Protein AF-A0AA51EC64-F1 (afdb_monomer_lite)

Foldseek 3Di:
DDPPPVVVDPDLFDAPDPVVPHGDDQVVCCVPVVDSRSNVVVVVCVVPNDDDDDPVNVVVVVVVVVVVVVVVCVVPDDDPVD

Organism: NCBI:txid2839197

Sequence (82 aa):
REKDIDEVLQTHTVFTNVSKGQVAKKEDLIKVFGKDDQTEICKEILEKGELQVSDKERHSQIDSLFKDIATTVADKCVNPET

Secondary structure (DSSP, 8-state):
----HHHH-S-S--EEETTTTEEPPHHHHHHHHS---HHHHHHHHHHHS-----HHHHHHHHHHHHHHHHHHHHHHPPPTT-

Structure (mmCIF, N/CA/C/O backbone):
data_AF-A0AA51EC64-F1
#
_entry.id   AF-A0AA51EC64-F1
#
loop_
_atom_site.group_PDB
_atom_site.id
_atom_site.type_symbol
_atom_site.label_atom_id
_atom_site.label_alt_id
_atom_site.label_comp_id
_atom_site.label_asym_id
_atom_site.label_entity_id
_atom_site.label_seq_id
_atom_site.pdbx_PDB_ins_code
_atom_site.Cartn_x
_atom_site.Cartn_y
_atom_site.Cartn_z
_atom_site.occupancy
_atom_site.B_iso_or_equiv
_atom_site.auth_seq_id
_atom_site.auth_comp_id
_atom_site.auth_asym_id
_atom_site.auth_atom_id
_atom_site.pdbx_PDB_model_num
ATOM 1 N N . ARG A 1 1 ? -8.458 -14.494 -9.006 1.00 46.91 1 ARG A N 1
ATOM 2 C CA . ARG A 1 1 ? -8.984 -13.514 -8.031 1.00 46.91 1 ARG A CA 1
ATOM 3 C C . ARG A 1 1 ? -8.730 -14.129 -6.670 1.00 46.91 1 ARG A C 1
ATOM 5 O O . ARG A 1 1 ? -9.569 -14.913 -6.234 1.00 46.91 1 ARG A O 1
ATOM 12 N N . GLU A 1 2 ? -7.540 -13.917 -6.104 1.00 50.00 2 GLU A N 1
ATOM 13 C CA . GLU A 1 2 ? -7.259 -14.357 -4.736 1.00 50.00 2 GLU A CA 1
ATOM 14 C C . GLU A 1 2 ? -8.326 -13.781 -3.801 1.00 50.00 2 GLU A C 1
ATOM 16 O O . GLU A 1 2 ? -8.675 -12.605 -3.891 1.00 50.00 2 GLU A O 1
ATOM 21 N N . LYS A 1 3 ? -8.941 -14.653 -2.999 1.00 55.81 3 LYS A N 1
ATOM 22 C CA . LYS A 1 3 ? -10.007 -14.288 -2.055 1.00 55.81 3 LYS A CA 1
ATOM 23 C C . LYS A 1 3 ? -9.475 -14.088 -0.637 1.00 55.81 3 LYS A C 1
ATOM 25 O O . LYS A 1 3 ? -10.226 -13.606 0.208 1.00 55.81 3 LYS A O 1
ATOM 30 N N . ASP A 1 4 ? -8.211 -14.427 -0.401 1.00 68.81 4 ASP A N 1
ATOM 31 C CA . ASP A 1 4 ? -7.577 -14.306 0.902 1.00 68.81 4 ASP A CA 1
ATOM 32 C C . ASP A 1 4 ? -6.962 -12.919 1.047 1.00 68.81 4 ASP A C 1
ATOM 34 O O . ASP A 1 4 ? -5.844 -12.629 0.634 1.00 68.81 4 ASP A O 1
ATOM 38 N N . ILE A 1 5 ? -7.767 -12.045 1.640 1.00 74.38 5 ILE A N 1
ATOM 39 C CA . ILE A 1 5 ? -7.382 -10.726 2.143 1.00 74.38 5 ILE A CA 1
ATOM 40 C C . ILE A 1 5 ? -6.169 -10.811 3.091 1.00 74.38 5 ILE A C 1
ATOM 42 O O . ILE A 1 5 ? -5.367 -9.880 3.115 1.00 74.38 5 ILE A O 1
ATOM 46 N N . ASP A 1 6 ? -5.991 -11.936 3.790 1.00 75.56 6 ASP A N 1
ATOM 47 C CA . ASP A 1 6 ? -4.843 -12.210 4.665 1.00 75.56 6 ASP A CA 1
ATOM 48 C C . ASP A 1 6 ? -3.499 -12.304 3.913 1.00 75.56 6 ASP A C 1
ATOM 50 O O . ASP A 1 6 ? -2.462 -11.974 4.479 1.00 75.56 6 ASP A O 1
ATOM 54 N N . GLU A 1 7 ? -3.489 -12.695 2.633 1.00 78.75 7 GLU A N 1
ATOM 55 C CA . GLU A 1 7 ? -2.253 -12.751 1.827 1.00 78.75 7 GLU A CA 1
ATOM 56 C C . GLU A 1 7 ? -1.818 -11.360 1.336 1.00 78.75 7 GLU A C 1
ATOM 58 O O . GLU A 1 7 ? -0.667 -11.142 0.957 1.00 78.75 7 GLU A O 1
ATOM 63 N N . VAL A 1 8 ? -2.749 -10.401 1.329 1.00 80.44 8 VAL A N 1
ATOM 64 C CA . VAL A 1 8 ? -2.529 -9.045 0.808 1.00 80.44 8 VAL A CA 1
ATOM 65 C C . VAL A 1 8 ? -2.318 -8.045 1.943 1.00 80.44 8 VAL A C 1
ATOM 67 O O . VAL A 1 8 ? -1.523 -7.111 1.817 1.00 80.44 8 VAL A O 1
ATOM 70 N N . LEU A 1 9 ? -3.018 -8.219 3.066 1.00 80.81 9 LEU A N 1
ATOM 71 C CA . LEU A 1 9 ? -2.914 -7.335 4.219 1.00 80.81 9 LEU A CA 1
ATOM 72 C C . LEU A 1 9 ? -1.861 -7.823 5.208 1.00 80.81 9 LEU A C 1
ATOM 74 O O . LEU A 1 9 ? -1.972 -8.887 5.798 1.00 80.81 9 LEU A O 1
ATOM 78 N N . GLN A 1 10 ? -0.898 -6.955 5.514 1.00 81.12 10 GLN A N 1
ATOM 79 C CA . GLN A 1 10 ? 0.040 -7.194 6.616 1.00 81.12 10 GLN A CA 1
ATOM 80 C C . GLN A 1 10 ? -0.639 -7.125 7.994 1.00 81.12 10 GLN A C 1
ATOM 82 O O . GLN A 1 10 ? -0.144 -7.685 8.970 1.00 81.12 10 GLN A O 1
ATOM 87 N N . THR A 1 11 ? -1.750 -6.391 8.102 1.00 83.56 11 THR A N 1
ATOM 88 C CA . THR A 1 11 ? -2.553 -6.288 9.322 1.00 83.56 11 THR A CA 1
ATOM 89 C C . THR A 1 11 ? -3.978 -5.854 8.991 1.00 83.56 11 THR A C 1
ATOM 91 O O . THR A 1 11 ? -4.198 -5.050 8.087 1.00 83.56 11 THR A O 1
ATOM 94 N N . HIS A 1 12 ? -4.954 -6.320 9.770 1.00 82.88 12 HIS A N 1
ATOM 95 C CA . HIS A 1 12 ? -6.361 -5.908 9.667 1.00 82.88 12 HIS A CA 1
ATOM 96 C C . HIS A 1 12 ? -6.653 -4.579 10.377 1.00 82.88 12 HIS A C 1
ATOM 98 O O . HIS A 1 12 ? -7.771 -4.350 10.831 1.00 82.88 12 HIS A O 1
ATOM 104 N N . THR A 1 13 ? -5.643 -3.714 10.497 1.00 86.75 13 THR A N 1
ATOM 105 C CA . THR A 1 13 ? -5.750 -2.441 11.211 1.00 86.75 13 THR A CA 1
ATOM 106 C C . THR A 1 13 ? -5.804 -1.274 10.234 1.00 86.75 13 THR A C 1
ATOM 108 O O . THR A 1 13 ? -4.897 -1.107 9.420 1.00 86.75 13 THR A O 1
ATOM 111 N N . VAL A 1 14 ? -6.830 -0.427 10.342 1.00 88.00 14 VAL A N 1
ATOM 112 C CA . VAL A 1 14 ? -6.947 0.791 9.522 1.00 88.00 14 VAL A CA 1
ATOM 113 C C . VAL A 1 14 ? -6.187 1.947 10.177 1.00 88.00 14 VAL A C 1
ATOM 115 O O . VAL A 1 14 ? -6.455 2.325 11.321 1.00 88.00 14 VAL A O 1
ATOM 118 N N . PHE A 1 15 ? -5.253 2.551 9.440 1.00 88.50 15 PHE A N 1
ATOM 119 C CA . PHE A 1 15 ? -4.449 3.686 9.900 1.00 88.50 15 PHE A CA 1
ATOM 120 C C . PHE A 1 15 ? -4.871 4.979 9.201 1.00 88.50 15 PHE A C 1
ATOM 122 O O . PHE A 1 15 ? -5.018 5.009 7.983 1.00 88.50 15 PHE A O 1
ATOM 129 N N . THR A 1 16 ? -4.992 6.078 9.949 1.00 88.69 16 THR A N 1
ATOM 130 C CA . THR A 1 16 ? -5.091 7.423 9.354 1.00 88.69 16 THR A CA 1
ATOM 131 C C . THR A 1 16 ? -3.747 7.887 8.808 1.00 88.69 16 THR A C 1
ATOM 133 O O . THR A 1 16 ? -3.692 8.703 7.892 1.00 88.69 16 THR A O 1
ATOM 136 N N . ASN A 1 17 ? -2.647 7.392 9.381 1.00 83.81 17 ASN A N 1
ATOM 137 C CA . ASN A 1 17 ? -1.305 7.657 8.888 1.00 83.81 17 ASN A CA 1
ATOM 138 C C . ASN A 1 17 ? -0.385 6.467 9.177 1.00 83.81 17 ASN A C 1
ATOM 140 O O . ASN A 1 17 ? 0.021 6.256 10.321 1.00 83.81 17 ASN A O 1
ATOM 144 N N . VAL A 1 18 ? -0.031 5.721 8.129 1.00 83.69 18 VAL A N 1
ATOM 145 C CA . VAL A 1 18 ? 0.845 4.545 8.234 1.00 83.69 18 VAL A CA 1
ATOM 146 C C . VAL A 1 18 ? 2.259 4.945 8.662 1.00 83.69 18 VAL A C 1
ATOM 148 O O . VAL A 1 18 ? 2.816 4.338 9.57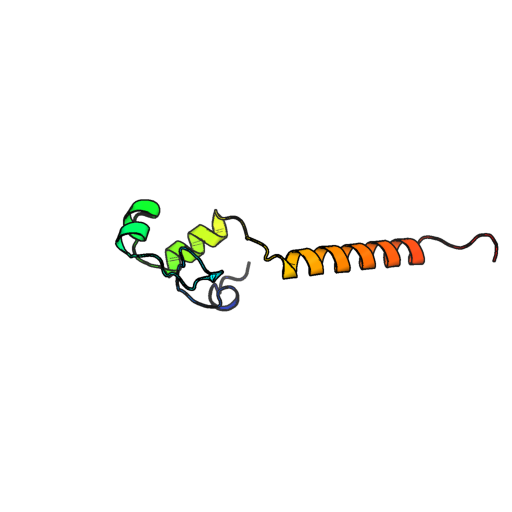1 1.00 83.69 18 VAL A O 1
ATOM 151 N N . SER A 1 19 ? 2.822 6.020 8.099 1.00 80.94 19 SER A N 1
ATOM 152 C CA . SER A 1 19 ? 4.186 6.479 8.411 1.00 80.94 19 SER A CA 1
ATOM 153 C C . SER A 1 19 ? 4.380 6.879 9.877 1.00 80.94 19 SER A C 1
ATOM 155 O O . SER A 1 19 ? 5.489 6.791 10.396 1.00 80.94 19 SER A O 1
ATOM 157 N N . LYS A 1 20 ? 3.313 7.332 10.546 1.00 86.19 20 LYS A N 1
ATOM 158 C CA . LYS A 1 20 ? 3.308 7.707 11.970 1.00 86.19 20 LYS A CA 1
ATOM 159 C C . LYS A 1 20 ? 2.697 6.636 12.880 1.00 86.19 20 LYS A C 1
ATOM 161 O O . LYS A 1 20 ? 2.622 6.860 14.084 1.00 86.19 20 LYS A O 1
ATOM 166 N N . GLY A 1 21 ? 2.221 5.517 12.326 1.00 86.19 21 GLY A N 1
ATOM 167 C CA . GLY A 1 21 ? 1.526 4.468 13.080 1.00 86.19 21 GLY A CA 1
ATOM 168 C C . GLY A 1 21 ? 0.218 4.933 13.733 1.00 86.19 21 GLY A C 1
ATOM 169 O O . GLY A 1 21 ? -0.186 4.395 14.761 1.00 86.19 21 GLY A O 1
ATOM 170 N N . GLN A 1 22 ? -0.438 5.959 13.184 1.00 90.94 22 GLN A N 1
ATOM 171 C CA . GLN A 1 22 ? -1.660 6.509 13.766 1.00 90.94 22 GLN A CA 1
ATOM 172 C C . GLN A 1 22 ? -2.873 5.682 13.331 1.00 90.94 22 GLN A C 1
ATOM 174 O O . GLN A 1 22 ? -3.240 5.684 12.156 1.00 90.94 22 GLN A O 1
ATOM 179 N N . VAL A 1 23 ? -3.488 4.981 14.284 1.00 90.94 23 VAL A N 1
ATOM 180 C CA . VAL A 1 23 ? -4.673 4.137 14.063 1.00 90.94 23 VAL A CA 1
ATOM 181 C C . VAL A 1 23 ? -5.936 4.996 13.967 1.00 90.94 23 VAL A C 1
ATOM 183 O O . VAL A 1 23 ? -6.097 5.964 14.717 1.00 90.94 23 VAL A O 1
ATOM 186 N N . ALA A 1 24 ? -6.843 4.631 13.061 1.00 89.12 24 ALA A N 1
ATOM 187 C CA . ALA A 1 24 ? -8.137 5.285 12.925 1.00 89.12 24 ALA A CA 1
ATOM 188 C C . ALA A 1 24 ? -9.038 5.006 14.136 1.00 89.12 24 ALA A C 1
ATOM 190 O O . ALA A 1 24 ? -9.154 3.875 14.613 1.00 89.12 24 ALA A O 1
ATOM 191 N N . LYS A 1 25 ? -9.704 6.047 14.644 1.00 90.88 25 LYS A N 1
ATOM 192 C CA . LYS A 1 25 ? -10.667 5.895 15.739 1.00 90.88 25 LYS A CA 1
ATOM 193 C C . LYS A 1 25 ? -11.962 5.286 15.213 1.00 90.88 25 LYS A C 1
ATOM 195 O O . LYS A 1 25 ? -12.403 5.614 14.115 1.00 90.88 25 LYS A O 1
ATOM 200 N N . LYS A 1 26 ? -12.627 4.474 16.040 1.00 87.06 26 LYS A N 1
ATOM 201 C CA . LYS A 1 26 ? -13.933 3.878 15.703 1.00 87.06 26 LYS A CA 1
ATOM 202 C C . LYS A 1 26 ? -14.980 4.923 15.310 1.00 87.06 26 LYS A C 1
ATOM 204 O O . LYS A 1 26 ? -15.745 4.692 14.385 1.00 87.06 26 LYS A O 1
ATOM 209 N N . GLU A 1 27 ? -14.985 6.074 15.980 1.00 89.56 27 GLU A N 1
ATOM 210 C CA . GLU A 1 27 ? -15.896 7.186 15.675 1.00 89.56 27 GLU A CA 1
ATOM 211 C C . GLU A 1 27 ? -15.716 7.702 14.240 1.00 89.56 27 GLU A C 1
ATOM 213 O O . GLU A 1 27 ? -16.701 7.916 13.535 1.00 89.56 27 GLU A O 1
ATOM 218 N N . ASP A 1 28 ? -14.468 7.839 13.784 1.00 88.31 28 ASP A N 1
ATOM 219 C CA . ASP A 1 28 ? -14.153 8.290 12.427 1.00 88.31 28 ASP A CA 1
ATOM 220 C C . ASP A 1 28 ? -14.500 7.213 11.393 1.00 88.31 28 ASP A C 1
ATOM 222 O O . ASP A 1 28 ? -15.063 7.524 10.343 1.00 88.31 28 ASP A O 1
ATOM 226 N N . LEU A 1 29 ? -14.232 5.941 11.710 1.00 86.94 29 LEU A N 1
ATOM 227 C CA . LEU A 1 29 ? -14.583 4.808 10.848 1.00 86.94 29 LEU A CA 1
ATOM 228 C C . LEU A 1 29 ? -16.098 4.716 10.629 1.00 86.94 29 LEU A C 1
ATOM 230 O O . LEU A 1 29 ? -16.543 4.651 9.487 1.00 86.94 29 LEU A O 1
ATOM 234 N N . ILE A 1 30 ? -16.897 4.814 11.693 1.00 88.88 30 ILE A N 1
ATOM 235 C CA . ILE A 1 30 ? -18.363 4.800 11.593 1.00 88.88 30 ILE A CA 1
ATOM 236 C C . ILE A 1 30 ? -18.865 6.036 10.840 1.00 88.88 30 ILE A C 1
ATOM 238 O O . ILE A 1 30 ? -19.787 5.936 10.037 1.00 88.88 30 ILE A O 1
ATOM 242 N N . LYS A 1 31 ? -18.257 7.207 11.053 1.00 90.00 31 LYS A N 1
ATOM 243 C CA . LYS A 1 31 ? -18.669 8.443 10.378 1.00 90.00 31 LYS A CA 1
ATOM 244 C C . LYS A 1 31 ? -18.396 8.424 8.870 1.00 90.00 31 LYS A C 1
ATOM 246 O O . LYS A 1 31 ? -19.176 9.004 8.119 1.00 90.00 31 LYS A O 1
ATOM 251 N N . VAL A 1 32 ? -17.299 7.801 8.435 1.00 87.69 32 VAL A N 1
ATOM 252 C CA . VAL A 1 32 ? -16.873 7.774 7.023 1.00 87.69 32 VAL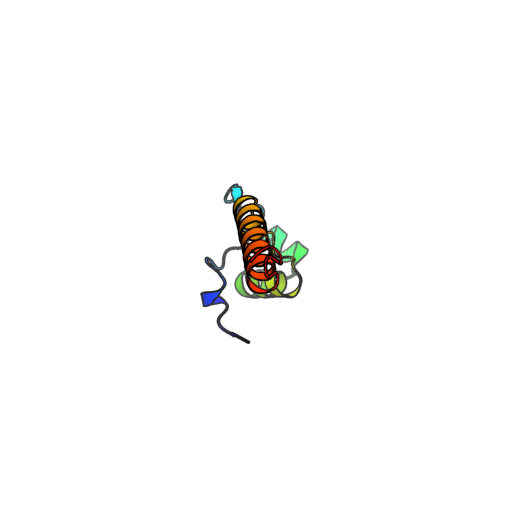 A CA 1
ATOM 253 C C . VAL A 1 32 ? -17.410 6.546 6.286 1.00 87.69 32 VAL A C 1
ATOM 255 O O . VAL A 1 32 ? -17.934 6.680 5.185 1.00 87.69 32 VAL A O 1
ATOM 258 N N . PHE A 1 33 ? -17.301 5.364 6.892 1.00 86.88 33 PHE A N 1
ATOM 259 C CA . PHE A 1 33 ? -17.657 4.084 6.273 1.00 86.88 33 PHE A CA 1
ATOM 260 C C . PHE A 1 33 ? -19.015 3.538 6.736 1.00 86.88 33 PHE A C 1
ATOM 262 O O . PHE A 1 33 ? -19.516 2.576 6.160 1.00 86.88 33 PHE A O 1
ATOM 269 N N . GLY A 1 34 ? -19.625 4.105 7.783 1.00 88.00 34 GLY A N 1
ATOM 270 C CA . GLY A 1 34 ? -20.892 3.606 8.336 1.00 88.00 34 GLY A CA 1
ATOM 271 C C . GLY A 1 34 ? -20.780 2.253 9.047 1.00 88.00 34 GLY A C 1
ATOM 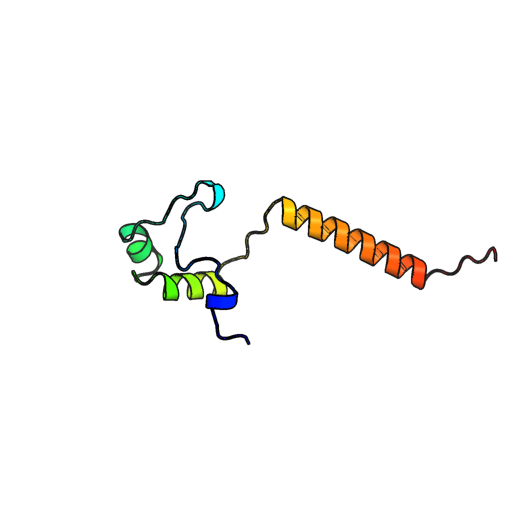272 O O . GLY A 1 34 ? -21.797 1.679 9.429 1.00 88.00 34 GLY A O 1
ATOM 273 N N . LYS A 1 35 ? -19.560 1.731 9.210 1.00 86.94 35 LYS A N 1
ATOM 274 C CA . LYS A 1 35 ? -19.242 0.420 9.786 1.00 86.94 35 LYS A CA 1
ATOM 275 C C . LYS A 1 35 ? -18.106 0.573 10.798 1.00 86.94 35 LYS A C 1
ATOM 277 O O . LYS A 1 35 ? -17.317 1.512 10.703 1.00 86.94 35 LYS A O 1
ATOM 282 N N . ASP A 1 36 ? -18.007 -0.348 11.751 1.00 84.31 36 ASP A N 1
ATOM 283 C CA . ASP A 1 36 ? -16.895 -0.432 12.708 1.00 84.31 36 ASP A CA 1
ATOM 284 C C . ASP A 1 36 ? -15.998 -1.664 12.495 1.00 84.31 36 ASP A C 1
ATOM 286 O O . ASP A 1 36 ? -14.944 -1.774 13.128 1.00 84.31 36 ASP A O 1
ATOM 290 N N . ASP A 1 37 ? -16.389 -2.559 11.583 1.00 86.88 37 ASP A N 1
ATOM 291 C CA . ASP A 1 37 ? -15.600 -3.722 11.192 1.00 86.88 37 ASP A CA 1
ATOM 292 C C . ASP A 1 37 ? -14.436 -3.317 10.280 1.00 86.88 37 ASP A C 1
ATOM 294 O O . ASP A 1 37 ? -14.613 -2.945 9.118 1.00 86.88 37 ASP A O 1
ATOM 298 N N . GLN A 1 38 ? -13.222 -3.413 10.817 1.00 85.44 38 GLN A N 1
ATOM 299 C CA . GLN A 1 38 ? -12.007 -3.027 10.110 1.00 85.44 38 GLN A CA 1
ATOM 300 C C . GLN A 1 38 ? -11.717 -3.929 8.909 1.00 85.44 38 GLN A C 1
ATOM 302 O O . GLN A 1 38 ? -11.192 -3.438 7.915 1.00 85.44 38 GLN A O 1
ATOM 307 N N . THR A 1 39 ? -12.097 -5.209 8.944 1.00 85.75 39 THR A N 1
ATOM 308 C CA . THR A 1 39 ? -11.842 -6.125 7.824 1.00 85.75 39 THR A CA 1
ATOM 309 C C . THR A 1 39 ? -12.678 -5.745 6.603 1.00 85.75 39 THR A C 1
ATOM 311 O O . THR A 1 39 ? -12.160 -5.687 5.487 1.00 85.75 39 THR A O 1
ATOM 314 N N . GLU A 1 40 ? -13.956 -5.424 6.802 1.00 86.50 40 GLU A N 1
ATOM 315 C CA . GLU A 1 40 ? -14.839 -4.960 5.727 1.00 86.50 40 GLU A CA 1
ATOM 316 C C . GLU A 1 40 ? -14.423 -3.583 5.198 1.00 86.50 40 GLU A C 1
ATOM 318 O O . GLU A 1 40 ? -14.453 -3.351 3.989 1.00 86.50 40 GLU A O 1
ATOM 323 N N . ILE A 1 41 ? -13.965 -2.691 6.081 1.00 88.06 41 ILE A N 1
ATOM 324 C CA . ILE A 1 41 ? -13.425 -1.386 5.684 1.00 88.06 41 ILE A CA 1
ATOM 325 C C . ILE A 1 41 ? -12.148 -1.555 4.852 1.00 88.06 41 ILE A C 1
ATOM 327 O O . ILE A 1 41 ? -12.008 -0.899 3.823 1.00 88.06 41 ILE A O 1
ATOM 331 N N . CYS A 1 42 ? -11.240 -2.461 5.228 1.00 86.69 42 CYS A N 1
ATOM 332 C CA . CYS A 1 42 ? -10.040 -2.743 4.440 1.00 86.69 42 CYS A CA 1
ATOM 333 C C . CYS A 1 42 ? -10.379 -3.248 3.031 1.00 86.69 42 CYS A C 1
ATOM 335 O O . CYS A 1 42 ? -9.746 -2.814 2.071 1.00 86.69 42 CYS A O 1
ATOM 337 N N . LYS A 1 43 ? -11.392 -4.114 2.880 1.00 86.38 43 LYS A N 1
ATOM 338 C CA . LYS A 1 43 ? -11.860 -4.549 1.551 1.00 86.38 43 LYS A CA 1
ATOM 339 C C . LYS A 1 43 ? -12.383 -3.379 0.728 1.00 86.38 43 LYS A C 1
ATOM 341 O O . LYS A 1 43 ? -12.041 -3.259 -0.442 1.00 86.38 43 LYS A O 1
ATOM 346 N N . GLU A 1 44 ? -13.174 -2.503 1.340 1.00 87.75 44 GLU A N 1
ATOM 347 C CA . GLU A 1 44 ? -13.721 -1.334 0.654 1.00 87.75 44 GLU A CA 1
ATOM 348 C C . GLU A 1 44 ? -12.623 -0.340 0.242 1.00 87.75 44 GLU A C 1
ATOM 350 O O . GLU A 1 44 ? -12.670 0.203 -0.861 1.00 87.75 44 GLU A O 1
ATOM 355 N N . ILE A 1 45 ? -11.596 -0.155 1.078 1.00 87.31 45 ILE A N 1
ATOM 356 C CA . ILE A 1 45 ? -10.405 0.638 0.745 1.00 87.31 45 ILE A CA 1
ATOM 357 C C . ILE A 1 45 ? -9.607 -0.016 -0.390 1.00 87.31 45 ILE A C 1
ATOM 359 O O . ILE A 1 45 ? -9.140 0.694 -1.271 1.00 87.31 45 ILE A O 1
ATOM 363 N N . LEU A 1 46 ? -9.460 -1.342 -0.416 1.00 84.06 46 LEU A N 1
ATOM 364 C CA . LEU A 1 46 ? -8.777 -2.041 -1.512 1.00 84.06 46 LEU A CA 1
ATOM 365 C C . LEU A 1 46 ? -9.554 -1.966 -2.836 1.00 84.06 46 LEU A C 1
ATOM 367 O O . LEU A 1 46 ? -8.943 -1.934 -3.899 1.00 84.06 46 LEU A O 1
ATOM 371 N N . GLU A 1 47 ? -10.887 -1.952 -2.782 1.00 84.50 47 GLU A N 1
ATOM 372 C CA . GLU A 1 47 ? -11.740 -1.933 -3.976 1.00 84.50 47 GLU A CA 1
ATOM 373 C C . GLU A 1 47 ? -11.945 -0.520 -4.544 1.00 84.50 47 GLU A C 1
ATOM 375 O O . GLU A 1 47 ? -12.013 -0.354 -5.762 1.00 84.50 47 GLU A O 1
ATOM 380 N N . LYS A 1 48 ? -12.051 0.501 -3.681 1.00 86.88 48 LYS A N 1
ATOM 381 C CA . LYS A 1 48 ? -12.342 1.894 -4.079 1.00 86.88 48 LYS A CA 1
ATOM 382 C C . LYS A 1 48 ? -11.173 2.857 -3.908 1.00 86.88 48 LYS A C 1
ATOM 384 O O . LYS A 1 48 ? -11.224 3.965 -4.437 1.00 86.88 48 LYS A O 1
ATOM 389 N N . GLY A 1 49 ? -10.186 2.495 -3.101 1.00 82.75 49 GLY A N 1
ATOM 390 C CA . GLY A 1 49 ? -9.028 3.329 -2.823 1.00 82.75 49 GLY A CA 1
ATOM 391 C C . GLY A 1 49 ? -7.969 3.224 -3.911 1.00 82.75 49 GLY A C 1
ATOM 392 O O . GLY A 1 49 ? -8.004 2.360 -4.784 1.00 82.75 49 GLY A O 1
ATOM 393 N N . GLU A 1 50 ? -6.994 4.121 -3.831 1.00 79.94 50 GLU A N 1
ATOM 394 C CA . GLU A 1 50 ? -5.813 4.087 -4.684 1.00 79.94 50 GLU A CA 1
ATOM 395 C C . GLU A 1 50 ? -4.620 3.568 -3.885 1.00 79.94 50 GLU A C 1
ATOM 397 O O . GLU A 1 50 ? -4.378 3.984 -2.748 1.00 79.94 50 GLU A O 1
ATOM 402 N N . LEU A 1 51 ? -3.856 2.657 -4.492 1.00 79.50 51 LEU A N 1
ATOM 403 C CA . LEU A 1 51 ? -2.630 2.147 -3.897 1.00 79.50 51 LEU A CA 1
ATOM 404 C C . LEU A 1 51 ? -1.591 3.270 -3.841 1.00 79.50 51 LEU A C 1
ATOM 406 O O . LEU A 1 51 ? -1.041 3.690 -4.862 1.00 79.50 51 LEU A O 1
ATOM 410 N N . GLN A 1 52 ? -1.295 3.740 -2.633 1.00 71.06 52 GLN A N 1
ATOM 411 C CA . GLN A 1 52 ? -0.274 4.754 -2.438 1.00 71.06 52 GLN A CA 1
ATOM 412 C C . GLN A 1 52 ? 1.113 4.105 -2.464 1.00 71.06 52 GLN A C 1
ATOM 414 O O . GLN A 1 52 ? 1.538 3.471 -1.502 1.00 71.06 52 GLN A O 1
ATOM 419 N N . VAL A 1 53 ? 1.830 4.283 -3.571 1.00 74.81 53 VAL A N 1
ATOM 420 C CA . VAL A 1 53 ? 3.211 3.803 -3.701 1.00 74.81 53 VAL A CA 1
ATOM 421 C C . VAL A 1 53 ? 4.167 4.659 -2.874 1.00 74.81 53 VAL A C 1
ATOM 423 O O . VAL A 1 53 ? 4.185 5.893 -2.985 1.00 74.81 53 VAL A O 1
ATOM 426 N N . SER A 1 54 ? 4.992 4.000 -2.061 1.00 75.88 54 SER A N 1
ATOM 427 C CA . SER A 1 54 ? 6.042 4.665 -1.289 1.00 75.88 54 SER A CA 1
ATOM 428 C C . SER A 1 54 ? 7.145 5.222 -2.202 1.00 75.88 54 SER A C 1
ATOM 430 O O . SER A 1 54 ? 7.329 4.771 -3.335 1.00 75.88 54 SER A O 1
ATOM 432 N N . ASP A 1 55 ? 7.927 6.198 -1.722 1.00 76.94 55 ASP A N 1
ATOM 433 C CA . ASP A 1 55 ? 9.023 6.787 -2.516 1.00 76.94 55 ASP A CA 1
ATOM 434 C C . ASP A 1 55 ? 10.055 5.745 -2.969 1.00 76.94 55 ASP A C 1
ATOM 436 O O . ASP A 1 55 ? 10.587 5.826 -4.079 1.00 76.94 55 ASP A O 1
ATOM 440 N N . LYS A 1 56 ? 10.301 4.737 -2.124 1.00 80.31 56 LYS A N 1
ATOM 441 C CA . LYS A 1 56 ? 11.222 3.636 -2.410 1.00 80.31 56 LYS A CA 1
ATOM 442 C C . LYS A 1 56 ? 10.689 2.724 -3.515 1.00 80.31 56 LYS A C 1
ATOM 444 O O . LYS A 1 56 ? 11.434 2.376 -4.427 1.00 80.31 56 LYS A O 1
ATOM 449 N N . GLU A 1 57 ? 9.409 2.364 -3.461 1.00 79.69 57 GLU A N 1
ATOM 450 C CA . GLU A 1 57 ? 8.773 1.550 -4.505 1.00 79.69 57 GLU A CA 1
ATOM 451 C C . GLU A 1 57 ? 8.688 2.298 -5.830 1.00 79.69 57 GLU A C 1
ATOM 453 O O . GLU A 1 57 ? 8.890 1.699 -6.884 1.00 79.69 57 GLU A O 1
ATOM 458 N N . ARG A 1 58 ? 8.458 3.615 -5.793 1.00 83.56 58 ARG A N 1
ATOM 459 C CA . ARG A 1 58 ? 8.480 4.450 -6.996 1.00 83.56 58 ARG A CA 1
ATOM 460 C C . ARG A 1 58 ? 9.858 4.457 -7.656 1.00 83.56 58 ARG A C 1
ATOM 462 O O . ARG A 1 58 ? 9.937 4.273 -8.866 1.00 83.56 58 ARG A O 1
ATOM 469 N N . HIS A 1 59 ? 10.932 4.613 -6.877 1.00 85.81 59 HIS A N 1
ATOM 470 C CA . HIS A 1 59 ? 12.301 4.491 -7.396 1.00 85.81 59 HIS A CA 1
ATOM 471 C C . HIS A 1 59 ? 12.553 3.109 -8.001 1.00 85.81 59 HIS A C 1
ATOM 473 O O . HIS A 1 59 ? 13.004 3.012 -9.136 1.00 85.81 59 HIS A O 1
ATOM 479 N N . SER A 1 60 ? 12.183 2.044 -7.285 1.00 86.94 60 SER A N 1
ATOM 480 C CA . SER A 1 60 ? 12.368 0.674 -7.771 1.00 86.94 60 SER A CA 1
ATOM 481 C C . SER A 1 60 ? 11.621 0.403 -9.081 1.00 86.94 60 SER A C 1
ATOM 483 O O . SER A 1 60 ? 12.131 -0.328 -9.931 1.00 86.94 60 SER A O 1
ATOM 485 N N . GLN A 1 61 ? 10.422 0.970 -9.253 1.00 85.62 61 GLN A N 1
ATOM 486 C CA . GLN A 1 61 ? 9.663 0.862 -10.500 1.00 85.62 61 GLN A CA 1
ATOM 487 C C . GLN A 1 61 ? 10.357 1.592 -11.651 1.00 85.62 61 GLN A C 1
ATOM 489 O O . GLN A 1 61 ? 10.445 1.037 -12.742 1.00 85.62 61 GLN A O 1
ATOM 494 N N . ILE A 1 62 ? 10.883 2.797 -11.413 1.00 88.12 62 ILE A N 1
ATOM 495 C CA . ILE A 1 62 ? 11.617 3.565 -12.428 1.00 88.12 62 ILE A CA 1
ATOM 496 C C . ILE A 1 62 ? 12.891 2.825 -12.849 1.00 88.12 62 ILE A C 1
ATOM 498 O O . ILE A 1 62 ? 13.137 2.682 -14.044 1.00 88.12 62 ILE A O 1
ATOM 502 N N . ASP A 1 63 ? 13.661 2.312 -11.889 1.00 91.44 63 ASP A N 1
ATOM 503 C CA . ASP A 1 63 ? 14.895 1.570 -12.169 1.00 91.44 63 ASP A CA 1
ATOM 504 C C . ASP A 1 63 ? 14.614 0.283 -12.952 1.00 91.44 63 ASP A C 1
ATOM 506 O O . ASP A 1 63 ? 15.320 -0.035 -13.911 1.00 91.44 63 ASP A O 1
ATOM 510 N N . SER A 1 64 ? 13.556 -0.445 -12.577 1.00 91.19 64 SER A N 1
ATOM 511 C CA . SER A 1 64 ? 13.138 -1.658 -13.290 1.00 91.19 64 SER A CA 1
ATOM 512 C C . SER A 1 64 ? 12.690 -1.330 -14.713 1.00 91.19 64 SER A C 1
ATOM 514 O O . SER A 1 64 ? 13.149 -1.966 -15.656 1.00 91.19 64 SER A O 1
ATOM 516 N N . LEU A 1 65 ? 11.877 -0.281 -14.884 1.00 91.31 65 LEU A N 1
ATOM 517 C CA . LEU A 1 65 ? 11.415 0.175 -16.194 1.00 91.31 65 LEU A CA 1
ATOM 518 C C . LEU A 1 65 ? 12.587 0.598 -17.087 1.00 91.31 65 LEU A C 1
ATOM 520 O O . LEU A 1 65 ? 12.640 0.236 -18.259 1.00 91.31 65 LEU A O 1
ATOM 524 N N . PHE A 1 66 ? 13.546 1.346 -16.538 1.00 92.75 66 PHE A N 1
ATOM 525 C CA . PHE A 1 66 ? 14.742 1.755 -17.267 1.00 92.75 66 PHE A CA 1
ATOM 526 C C . PHE A 1 66 ? 15.546 0.544 -17.744 1.00 92.75 66 PHE A C 1
ATOM 528 O O . PHE A 1 66 ? 15.976 0.497 -18.898 1.00 92.75 66 PHE A O 1
ATOM 535 N N . LYS A 1 67 ? 15.719 -0.452 -16.871 1.00 92.31 67 LYS A N 1
ATOM 536 C CA . LYS A 1 67 ? 16.444 -1.679 -17.195 1.00 92.31 67 LYS A CA 1
ATOM 537 C C . LYS A 1 67 ? 15.728 -2.489 -18.275 1.00 92.31 67 LYS A C 1
ATOM 539 O O . LYS A 1 67 ? 16.377 -2.900 -19.231 1.00 92.31 67 LYS A O 1
ATOM 544 N N . ASP A 1 68 ? 14.409 -2.631 -18.179 1.00 91.69 68 ASP A N 1
ATOM 545 C CA . ASP A 1 68 ? 13.592 -3.315 -19.185 1.00 91.69 68 ASP A CA 1
ATOM 546 C C . ASP A 1 68 ? 13.670 -2.625 -20.550 1.00 91.69 68 ASP A C 1
ATOM 548 O O . ASP A 1 68 ? 13.815 -3.294 -21.576 1.00 91.69 68 ASP A O 1
ATOM 552 N N . ILE A 1 69 ? 13.629 -1.288 -20.581 1.00 91.12 69 ILE A N 1
ATOM 553 C CA . ILE A 1 69 ? 13.801 -0.514 -21.817 1.00 91.12 69 ILE A CA 1
ATOM 554 C C . ILE A 1 69 ? 15.196 -0.759 -22.396 1.00 91.12 69 ILE A C 1
ATOM 556 O O . ILE A 1 69 ? 15.313 -1.074 -23.579 1.00 91.12 69 ILE A O 1
ATOM 560 N N . ALA A 1 70 ? 16.246 -0.648 -21.580 1.00 89.94 70 ALA A N 1
ATOM 561 C CA . ALA A 1 70 ? 17.620 -0.850 -22.027 1.00 89.94 70 ALA A CA 1
ATOM 562 C C . ALA A 1 70 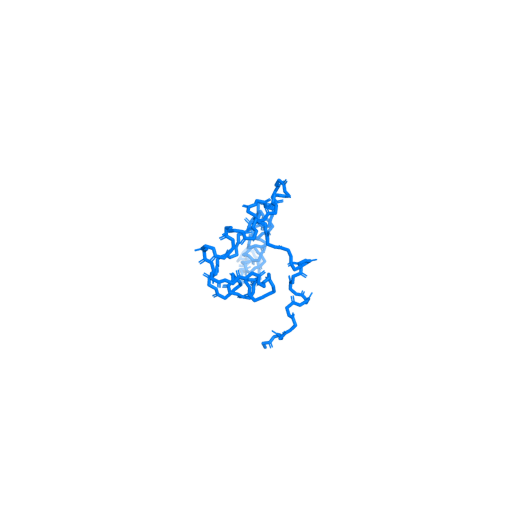? 17.837 -2.265 -22.585 1.00 89.94 70 ALA A C 1
ATOM 564 O O . ALA A 1 70 ? 18.406 -2.411 -23.665 1.00 89.94 70 ALA A O 1
ATOM 565 N N . THR A 1 71 ? 17.332 -3.294 -21.899 1.00 90.50 71 THR A N 1
ATOM 566 C CA . THR A 1 71 ? 17.388 -4.686 -22.363 1.00 90.50 71 THR A CA 1
ATOM 567 C C . THR A 1 71 ? 16.593 -4.877 -23.650 1.00 90.50 71 THR A C 1
ATOM 569 O O . THR A 1 71 ? 17.109 -5.446 -24.605 1.00 90.50 71 THR A O 1
ATOM 572 N N . THR A 1 72 ? 15.378 -4.331 -23.734 1.00 89.38 72 THR A N 1
ATOM 573 C CA . THR A 1 72 ? 14.543 -4.437 -24.942 1.00 89.38 72 THR A CA 1
ATOM 574 C C . THR A 1 72 ? 15.199 -3.774 -26.152 1.00 89.38 72 THR A C 1
ATOM 576 O O . THR A 1 72 ? 15.120 -4.299 -27.261 1.00 89.38 72 THR A O 1
ATOM 579 N N . VAL A 1 73 ? 15.837 -2.615 -25.964 1.00 87.88 73 VAL A N 1
ATOM 580 C CA . VAL A 1 73 ? 16.561 -1.916 -27.034 1.00 87.88 73 VAL A CA 1
ATOM 581 C C . VAL A 1 73 ? 17.813 -2.694 -27.425 1.00 87.88 73 VAL A C 1
ATOM 583 O O . VAL A 1 73 ? 18.042 -2.882 -28.614 1.00 87.88 73 VAL A O 1
ATOM 586 N N . ALA A 1 74 ? 18.586 -3.194 -26.458 1.00 86.50 74 ALA A N 1
ATOM 587 C CA . ALA A 1 74 ? 19.779 -3.993 -26.729 1.00 86.50 74 ALA A CA 1
ATOM 588 C C . ALA A 1 74 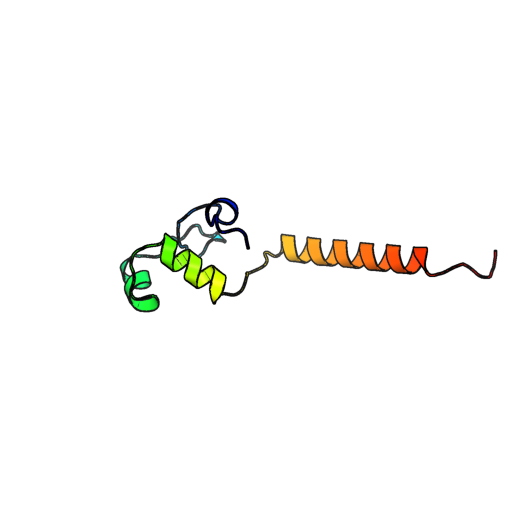? 19.458 -5.286 -27.499 1.00 86.50 74 ALA A C 1
ATOM 590 O O . ALA A 1 74 ? 20.175 -5.623 -28.435 1.00 86.50 74 ALA A O 1
ATOM 591 N N . ASP A 1 75 ? 18.357 -5.964 -27.167 1.00 85.12 75 ASP A N 1
ATOM 592 C CA . ASP A 1 75 ? 17.934 -7.190 -27.855 1.00 85.12 75 ASP A CA 1
ATOM 593 C C . ASP A 1 75 ? 17.391 -6.924 -29.268 1.00 85.12 75 ASP A C 1
ATOM 595 O O . ASP A 1 75 ? 17.478 -7.784 -30.146 1.00 85.12 75 ASP A O 1
ATOM 599 N N . LYS A 1 76 ? 16.798 -5.746 -29.507 1.00 80.44 76 LYS A N 1
ATOM 600 C CA . LYS A 1 76 ? 16.176 -5.402 -30.799 1.00 80.44 76 LYS A CA 1
ATOM 601 C C . LYS A 1 76 ? 17.064 -4.585 -31.733 1.00 80.44 76 LYS A C 1
ATOM 603 O O . LYS A 1 76 ? 16.746 -4.495 -32.919 1.00 80.44 76 LYS A O 1
ATOM 608 N N . CYS A 1 77 ? 18.142 -3.986 -31.239 1.00 75.62 77 CYS A N 1
ATOM 609 C CA . CYS A 1 77 ? 19.066 -3.196 -32.043 1.00 75.62 77 CYS A CA 1
ATOM 610 C C . CYS A 1 77 ? 20.346 -3.985 -32.315 1.00 75.62 77 CYS A C 1
ATOM 612 O O . CYS A 1 77 ? 21.102 -4.311 -31.407 1.00 75.62 77 CYS A O 1
ATOM 614 N N . VAL A 1 78 ? 20.613 -4.240 -33.594 1.00 72.31 78 VAL A N 1
ATOM 615 C CA . VAL A 1 78 ? 21.866 -4.842 -34.061 1.00 72.31 78 VAL A CA 1
ATOM 616 C C . VAL A 1 78 ? 22.772 -3.718 -34.554 1.00 72.31 78 VAL A C 1
ATOM 618 O O . VAL A 1 78 ? 22.310 -2.843 -35.288 1.00 72.31 78 VAL A O 1
ATOM 621 N N . ASN A 1 79 ? 24.037 -3.711 -34.132 1.00 73.31 79 ASN A N 1
ATOM 622 C CA . ASN A 1 79 ? 25.004 -2.707 -34.570 1.00 73.31 79 ASN A CA 1
ATOM 623 C C . ASN A 1 79 ? 25.402 -2.965 -36.039 1.00 73.31 79 ASN A C 1
ATOM 625 O O . ASN A 1 79 ? 25.980 -4.015 -36.303 1.00 73.31 79 ASN A O 1
ATOM 629 N N . PRO A 1 80 ? 25.133 -2.040 -36.979 1.00 69.38 80 PRO A N 1
ATOM 630 C CA . PRO A 1 80 ? 25.439 -2.223 -38.399 1.00 69.38 80 PRO A CA 1
ATOM 631 C C . PRO A 1 80 ? 26.934 -2.116 -38.757 1.00 69.38 80 PRO A C 1
ATOM 633 O O . PRO A 1 80 ? 27.290 -2.397 -39.898 1.00 69.38 80 PRO A O 1
ATOM 636 N N . GLU A 1 81 ? 27.808 -1.702 -37.831 1.00 70.94 81 GLU A N 1
ATOM 637 C CA . GLU A 1 81 ? 29.271 -1.683 -38.037 1.00 70.94 81 GLU A CA 1
ATOM 638 C C . GLU A 1 81 ? 29.959 -3.036 -37.747 1.00 70.94 81 GLU A C 1
ATOM 640 O O . GLU A 1 81 ? 31.183 -3.143 -37.846 1.00 70.94 81 GLU A O 1
ATOM 645 N N . THR A 1 82 ? 29.181 -4.076 -37.431 1.00 54.62 82 THR A N 1
ATOM 646 C CA . THR A 1 82 ? 29.604 -5.484 -37.284 1.00 54.62 82 THR A CA 1
ATOM 647 C C . THR A 1 82 ? 28.709 -6.396 -38.100 1.00 54.62 82 THR A C 1
ATOM 649 O O . THR A 1 82 ? 29.250 -7.356 -38.692 1.00 54.62 82 THR A O 1
#

InterPro domains:
  IPR018023 Ribosome maturation protein SBDS, conserved site [PS01267] (2-21)
  IPR019783 Ribosome maturation protein SDO1/SBDS, N-terminal [PF01172] (2-58)
  IPR036786 Ribosome maturation protein SBDS, N-terminal domain superfam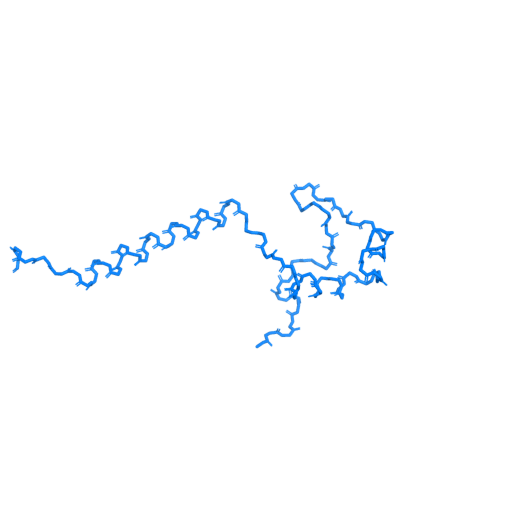ily [G3DSA:3.30.1250.10] (1-52)
  IPR036786 Ribosome maturation protein SBDS, N-terminal domain superfamily [SSF89895] (2-52)
  IPR037188 Ribosome maturation protein Sdo1/SBDS, central domain superfamily [G3DSA:1.10.10.900] (53-82)
  IPR037188 Ribosome maturation protein Sdo1/SBDS, central domain superfamily [SSF109728] (47-82)
  IPR039100 Ribosome maturation protein Sdo1/SBDS-like [PTHR10927] (2-82)

Radius of gyration: 20.71 Å; chains: 1; bounding box: 50×23×54 Å

pLDDT: mean 82.84, std 9.09, range [46.91, 92.75]